Protein AF-A0A0F9R700-F1 (afdb_monomer_lite)

Organism: NCBI:txid412755

Radius of gyration: 11.17 Å; chains: 1; bounding box: 28×22×24 Å

Foldseek 3Di:
DDDQDPVLLVLCPVVDDPVLNVLVVVVVVDVCSPVVVVHPCPVVSVVSSVVVVVVVD

Sequence (57 aa):
MRQYQPNEYAILSARLTEQEMTCIEHCQVHSDCAADGECPLQERVTDIIAKESEVVG

Structure (mmCIF, N/CA/C/O backbone):
data_AF-A0A0F9R700-F1
#
_entry.id   AF-A0A0F9R700-F1
#
loop_
_atom_site.group_PDB
_atom_site.id
_atom_site.type_symbol
_atom_site.label_atom_id
_atom_site.label_alt_id
_atom_site.label_comp_id
_atom_site.label_asym_id
_atom_site.label_entity_id
_atom_s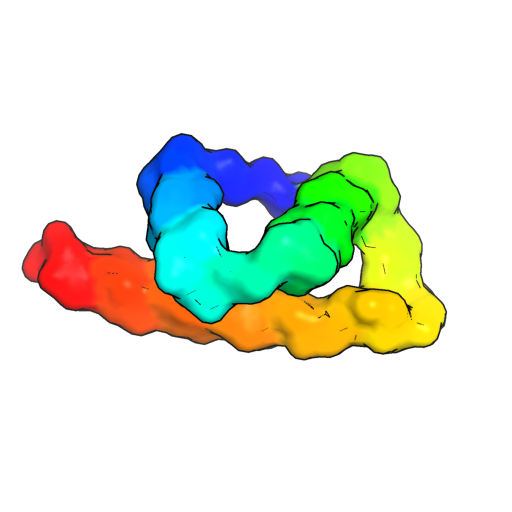ite.label_seq_id
_atom_site.pdbx_PDB_ins_code
_atom_site.Cartn_x
_atom_site.Cartn_y
_atom_site.Cartn_z
_atom_site.occupancy
_atom_site.B_iso_or_equiv
_atom_site.auth_seq_id
_atom_site.auth_comp_id
_atom_site.auth_asym_id
_atom_site.auth_atom_id
_atom_site.pdbx_PDB_model_num
ATOM 1 N N . MET A 1 1 ? 3.902 7.902 -13.904 1.00 60.12 1 MET A N 1
ATOM 2 C CA . MET A 1 1 ? 4.140 7.668 -12.463 1.00 60.12 1 MET A CA 1
ATOM 3 C C . MET A 1 1 ? 3.034 8.363 -11.686 1.00 60.12 1 MET A C 1
ATOM 5 O O . MET A 1 1 ? 2.793 9.537 -11.949 1.00 60.12 1 MET A O 1
ATOM 9 N N . ARG A 1 2 ? 2.305 7.644 -10.825 1.00 65.00 2 ARG A N 1
ATOM 10 C CA . ARG A 1 2 ? 1.210 8.210 -10.019 1.00 65.00 2 ARG A CA 1
ATOM 11 C C . ARG A 1 2 ? 1.776 8.618 -8.662 1.00 65.00 2 ARG A C 1
ATOM 13 O O . ARG A 1 2 ? 2.346 7.778 -7.980 1.00 65.00 2 ARG A O 1
ATOM 20 N N . GLN A 1 3 ? 1.647 9.890 -8.300 1.00 74.06 3 GLN A N 1
ATOM 21 C CA . GLN A 1 3 ? 1.949 10.345 -6.944 1.00 74.06 3 GLN A CA 1
ATOM 22 C C . GLN A 1 3 ? 0.683 10.229 -6.102 1.00 74.06 3 GLN A C 1
ATOM 24 O O . GLN A 1 3 ? -0.352 10.763 -6.498 1.00 74.06 3 GLN A O 1
ATOM 29 N N . TYR A 1 4 ? 0.768 9.529 -4.973 1.00 80.00 4 TYR A N 1
ATOM 30 C CA . TYR A 1 4 ? -0.326 9.480 -4.009 1.00 80.00 4 TYR A CA 1
ATOM 31 C C . TYR A 1 4 ? -0.382 10.801 -3.244 1.00 80.00 4 TYR A C 1
ATOM 33 O O . TYR A 1 4 ? 0.633 11.294 -2.745 1.00 80.00 4 TYR A O 1
ATOM 41 N N . GLN A 1 5 ? -1.570 11.387 -3.167 1.00 84.00 5 GL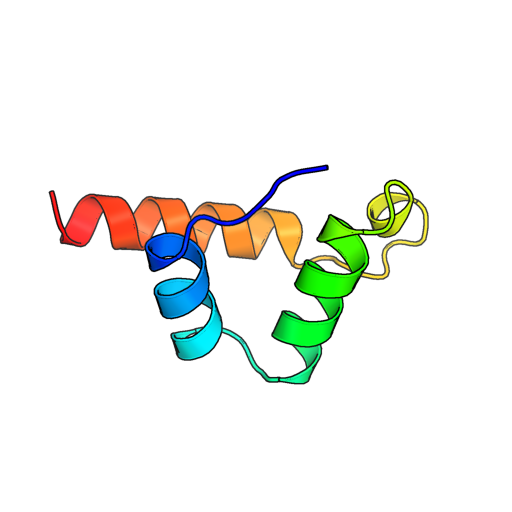N A N 1
ATOM 42 C CA . GLN A 1 5 ? -1.841 12.546 -2.330 1.00 84.00 5 GLN A CA 1
ATOM 43 C C . GLN A 1 5 ? -1.665 12.178 -0.843 1.00 84.00 5 GLN A C 1
ATOM 45 O O . GLN A 1 5 ? -1.795 11.008 -0.479 1.00 84.00 5 GLN A O 1
ATOM 50 N N . PRO A 1 6 ? -1.413 13.147 0.056 1.00 83.94 6 PRO A N 1
ATOM 51 C CA . PRO A 1 6 ? -1.194 12.863 1.478 1.00 83.94 6 PRO A CA 1
ATOM 52 C C . PRO A 1 6 ? -2.340 12.087 2.151 1.00 83.94 6 PRO A C 1
ATOM 54 O O . PRO A 1 6 ? -2.101 11.252 3.019 1.00 83.94 6 PRO A O 1
ATOM 57 N N . ASN A 1 7 ? -3.585 12.338 1.737 1.00 85.75 7 ASN A N 1
ATOM 58 C CA . ASN A 1 7 ? -4.768 11.611 2.200 1.00 85.75 7 ASN A CA 1
ATOM 59 C C . ASN A 1 7 ? -4.837 10.181 1.634 1.00 85.75 7 ASN A C 1
ATOM 61 O O . ASN A 1 7 ? -5.111 9.254 2.389 1.00 85.75 7 ASN A O 1
ATOM 65 N N . GLU A 1 8 ? -4.541 9.986 0.344 1.00 86.06 8 GLU A N 1
ATOM 66 C CA . GLU A 1 8 ? -4.426 8.653 -0.264 1.00 86.06 8 GLU A CA 1
ATOM 67 C C . GLU A 1 8 ? -3.327 7.847 0.445 1.00 86.06 8 GLU A C 1
ATOM 69 O O . GLU A 1 8 ? -3.550 6.705 0.826 1.00 86.06 8 GLU A O 1
ATOM 74 N N . TYR A 1 9 ? -2.171 8.459 0.717 1.00 86.31 9 TYR A N 1
ATOM 75 C CA . TYR A 1 9 ? -1.065 7.810 1.421 1.00 86.31 9 TYR A CA 1
ATOM 76 C C . TYR A 1 9 ? -1.441 7.385 2.846 1.00 86.31 9 TYR A C 1
ATOM 78 O O . TYR A 1 9 ? -1.090 6.288 3.266 1.00 86.31 9 TYR A O 1
ATOM 86 N N . ALA A 1 10 ? -2.184 8.216 3.582 1.00 87.56 10 ALA A N 1
ATOM 87 C CA . ALA A 1 10 ? -2.659 7.873 4.923 1.00 87.56 10 ALA A CA 1
ATOM 88 C C . ALA A 1 10 ? -3.655 6.699 4.917 1.00 87.56 10 ALA A C 1
ATOM 90 O O . ALA A 1 10 ? -3.625 5.851 5.806 1.00 87.56 10 ALA A O 1
ATOM 91 N N . ILE A 1 11 ? -4.523 6.626 3.904 1.00 89.06 11 ILE A N 1
ATOM 92 C CA . ILE A 1 11 ? -5.443 5.496 3.721 1.00 89.06 11 ILE A CA 1
ATOM 93 C C . ILE A 1 11 ? -4.650 4.226 3.399 1.00 89.06 11 ILE A C 1
ATOM 95 O O . ILE A 1 11 ? -4.890 3.169 3.983 1.00 89.06 11 ILE A O 1
ATOM 99 N N . LEU A 1 12 ? -3.688 4.325 2.483 1.00 87.88 12 LEU A N 1
ATOM 100 C CA . LEU A 1 12 ? -2.868 3.192 2.075 1.00 87.88 12 LEU A CA 1
ATOM 101 C C . LEU A 1 12 ? -2.003 2.682 3.224 1.00 87.88 12 LEU A C 1
ATOM 103 O O . LEU A 1 12 ? -2.002 1.481 3.465 1.00 87.88 12 LEU A O 1
ATOM 107 N N . SER A 1 13 ? -1.364 3.558 3.999 1.00 88.25 13 SER A N 1
ATOM 108 C CA . SER A 1 13 ? -0.543 3.151 5.146 1.00 88.25 13 SER A CA 1
ATOM 109 C C . SER A 1 13 ? -1.352 2.519 6.282 1.00 88.25 13 SER A C 1
ATOM 111 O O . SER A 1 13 ? -0.810 1.738 7.059 1.00 88.25 13 SER A O 1
ATOM 113 N N . ALA A 1 14 ? -2.656 2.802 6.365 1.00 88.88 14 ALA A N 1
ATOM 114 C CA . ALA A 1 14 ? -3.560 2.147 7.305 1.00 88.88 14 ALA A CA 1
ATOM 115 C C . ALA A 1 14 ? -4.061 0.771 6.821 1.00 88.88 14 ALA A C 1
ATOM 117 O O . ALA A 1 14 ? -4.495 -0.047 7.634 1.00 88.88 14 ALA A O 1
ATOM 118 N N . ARG A 1 15 ? -4.055 0.520 5.506 1.00 87.62 15 ARG A N 1
ATOM 119 C CA . ARG A 1 15 ? -4.657 -0.675 4.881 1.00 87.62 15 ARG A CA 1
ATOM 120 C C . ARG A 1 15 ? -3.635 -1.669 4.334 1.00 87.62 15 ARG A C 1
ATOM 122 O O . ARG A 1 15 ? -3.970 -2.841 4.176 1.00 87.62 15 ARG A O 1
ATOM 129 N N . LEU A 1 16 ? -2.433 -1.204 4.025 1.00 86.75 16 LEU A N 1
ATOM 130 C CA . LEU A 1 16 ? -1.342 -1.986 3.464 1.00 86.75 16 LEU A CA 1
ATOM 131 C C . LEU A 1 16 ? -0.311 -2.325 4.538 1.00 86.75 16 LEU A C 1
ATOM 133 O O . LEU A 1 16 ? -0.104 -1.589 5.500 1.00 86.75 16 LEU A O 1
ATOM 137 N N . THR A 1 17 ? 0.367 -3.448 4.345 1.00 88.31 17 THR A N 1
ATOM 138 C CA . THR A 1 17 ? 1.560 -3.799 5.119 1.00 88.31 17 THR A CA 1
ATOM 139 C C . THR A 1 17 ? 2.767 -2.958 4.696 1.00 88.31 17 THR A C 1
ATOM 141 O O . THR A 1 17 ? 2.798 -2.380 3.612 1.00 88.31 17 THR A O 1
ATOM 144 N N . GLU A 1 18 ? 3.812 -2.931 5.523 1.00 85.62 18 GLU A N 1
ATOM 145 C CA . GLU A 1 18 ? 5.051 -2.189 5.241 1.00 85.62 18 GLU A CA 1
ATOM 146 C C . GLU A 1 18 ? 5.739 -2.650 3.935 1.00 85.62 18 GLU A C 1
ATOM 148 O O . GLU A 1 18 ? 6.266 -1.838 3.173 1.00 85.62 18 GLU A O 1
ATOM 153 N N . GLN A 1 19 ? 5.656 -3.949 3.618 1.00 81.94 19 GLN A N 1
ATOM 154 C CA . GLN A 1 19 ? 6.122 -4.505 2.341 1.00 81.94 19 GLN A CA 1
ATOM 155 C C . GLN A 1 19 ? 5.284 -4.021 1.151 1.00 81.94 19 GLN A C 1
ATOM 157 O O . GLN A 1 19 ? 5.836 -3.659 0.113 1.00 81.94 19 GLN A O 1
ATOM 162 N N . GLU A 1 20 ? 3.959 -3.984 1.294 1.00 85.44 20 GLU A N 1
ATOM 163 C CA . GLU A 1 20 ? 3.056 -3.477 0.256 1.00 85.44 20 GLU A CA 1
ATOM 164 C C . GLU A 1 20 ? 3.247 -1.965 0.038 1.00 85.44 20 GLU A C 1
ATOM 166 O O . GLU A 1 20 ? 3.262 -1.518 -1.109 1.00 85.44 20 GLU A O 1
ATOM 171 N N . MET A 1 21 ? 3.475 -1.198 1.111 1.00 86.19 21 MET A N 1
ATOM 172 C CA . MET A 1 21 ? 3.835 0.225 1.055 1.00 86.19 21 MET A CA 1
ATOM 173 C C . MET A 1 21 ? 5.144 0.443 0.293 1.00 86.19 21 MET A C 1
ATOM 175 O O . MET A 1 21 ? 5.184 1.213 -0.664 1.00 86.19 21 MET A O 1
ATOM 179 N N . THR A 1 22 ? 6.184 -0.319 0.635 1.00 84.75 22 THR A N 1
ATOM 180 C CA . THR A 1 22 ? 7.477 -0.263 -0.062 1.00 84.75 22 THR A CA 1
ATOM 181 C C . THR A 1 22 ? 7.318 -0.567 -1.558 1.00 84.75 22 THR A C 1
ATOM 183 O O . THR A 1 22 ? 7.937 0.086 -2.396 1.00 84.75 22 THR A O 1
ATOM 186 N N . CYS A 1 23 ? 6.446 -1.517 -1.916 1.00 82.00 23 CYS A N 1
ATOM 187 C CA . CYS A 1 23 ? 6.158 -1.867 -3.308 1.00 82.00 23 CYS A CA 1
ATOM 188 C C . CYS A 1 23 ? 5.515 -0.706 -4.080 1.00 82.00 23 CYS A C 1
ATOM 190 O O . CYS A 1 23 ? 5.964 -0.360 -5.172 1.00 82.00 23 CYS A O 1
ATOM 192 N N . ILE A 1 24 ? 4.491 -0.058 -3.516 1.00 81.88 24 ILE A N 1
ATOM 193 C CA . ILE A 1 24 ? 3.802 1.049 -4.196 1.00 81.88 24 ILE A CA 1
ATOM 194 C C . ILE A 1 24 ? 4.667 2.312 -4.280 1.00 81.88 24 ILE A C 1
ATOM 196 O O . ILE A 1 24 ? 4.557 3.046 -5.262 1.00 81.88 24 ILE A O 1
ATOM 200 N N . GLU A 1 25 ? 5.547 2.545 -3.301 1.00 81.81 25 GLU A N 1
ATOM 201 C CA . GLU A 1 25 ? 6.530 3.634 -3.312 1.00 81.81 25 GLU A CA 1
ATOM 202 C C . GLU A 1 25 ? 7.622 3.372 -4.354 1.00 81.81 25 GLU A C 1
ATOM 204 O O . GLU A 1 25 ? 7.977 4.262 -5.129 1.00 81.81 25 GLU A O 1
ATOM 209 N N . HIS A 1 26 ? 8.089 2.127 -4.460 1.00 81.06 26 HIS A N 1
ATOM 210 C CA . HIS A 1 26 ? 8.988 1.711 -5.531 1.00 81.06 26 HIS A CA 1
ATOM 211 C C . HIS A 1 26 ? 8.328 1.905 -6.908 1.00 81.06 26 HIS A C 1
ATOM 213 O O . HIS A 1 26 ? 8.929 2.516 -7.793 1.00 81.06 26 HIS A O 1
ATOM 219 N N . CYS A 1 27 ? 7.053 1.529 -7.070 1.00 77.31 27 CYS A N 1
ATOM 220 C CA . CYS A 1 27 ? 6.288 1.782 -8.297 1.00 77.31 27 CYS A CA 1
ATOM 221 C C . CYS A 1 27 ? 6.022 3.265 -8.593 1.00 77.31 27 CYS A C 1
ATOM 223 O O . CYS A 1 27 ? 5.754 3.636 -9.739 1.00 77.31 27 CYS A O 1
ATOM 225 N N . GLN A 1 28 ? 6.033 4.125 -7.575 1.00 76.12 28 GLN A N 1
ATOM 226 C CA . GLN A 1 28 ? 5.886 5.567 -7.757 1.00 76.12 28 GLN A CA 1
ATOM 227 C C . GLN A 1 28 ? 7.140 6.168 -8.406 1.00 76.12 28 GLN A C 1
ATOM 229 O O . GLN A 1 28 ? 7.023 7.115 -9.185 1.00 76.12 28 GLN A O 1
ATOM 234 N N . VAL A 1 29 ? 8.317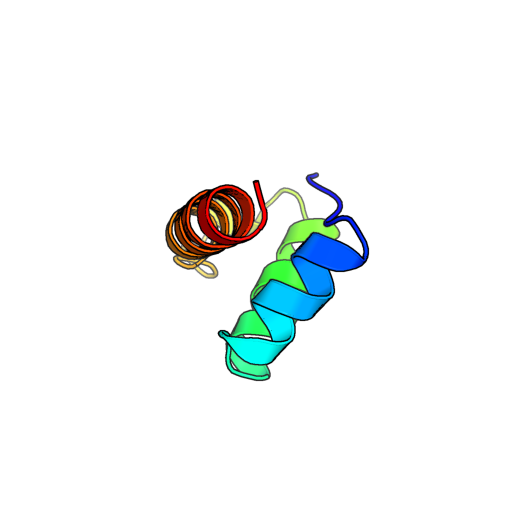 5.607 -8.119 1.00 76.94 29 VAL A N 1
ATOM 235 C CA . VAL A 1 29 ? 9.613 6.060 -8.648 1.00 76.94 29 VAL A CA 1
ATOM 236 C C . VAL A 1 29 ? 9.987 5.337 -9.948 1.00 76.94 29 VAL A C 1
ATOM 238 O O . VAL A 1 29 ? 10.547 5.952 -10.856 1.00 76.94 29 VAL A O 1
ATOM 241 N N . HIS A 1 30 ? 9.646 4.054 -10.076 1.00 78.19 30 HIS A N 1
ATOM 242 C CA . HIS A 1 30 ? 10.020 3.213 -11.211 1.00 78.19 30 HIS A CA 1
ATOM 243 C C . HIS A 1 30 ? 8.812 2.923 -12.110 1.00 78.19 30 HIS A C 1
ATOM 245 O O . HIS A 1 30 ? 7.825 2.322 -11.693 1.00 78.19 30 HIS A O 1
ATOM 251 N N . SER A 1 31 ? 8.899 3.321 -13.386 1.00 64.06 31 SER A N 1
ATOM 252 C CA . SER A 1 31 ? 7.821 3.103 -14.368 1.00 64.06 31 SER A CA 1
ATOM 253 C C . SER A 1 31 ? 7.644 1.634 -14.772 1.00 64.06 31 SER A C 1
ATOM 255 O O . SER A 1 31 ? 6.623 1.299 -15.368 1.00 64.06 31 SER A O 1
ATOM 257 N N . ASP A 1 32 ? 8.619 0.782 -14.452 1.00 65.06 32 ASP A N 1
ATOM 258 C CA . ASP A 1 32 ? 8.681 -0.626 -14.863 1.00 65.06 32 ASP A CA 1
ATOM 259 C C . ASP A 1 32 ? 8.024 -1.582 -13.857 1.00 65.06 32 ASP A C 1
ATOM 261 O O . ASP A 1 32 ? 8.045 -2.793 -14.018 1.00 65.06 32 ASP A O 1
ATOM 265 N N . CYS A 1 33 ? 7.376 -1.051 -12.820 1.00 66.62 33 CYS A N 1
ATOM 266 C CA . CYS A 1 33 ? 6.825 -1.854 -11.726 1.00 66.62 33 CYS A CA 1
ATOM 267 C C . CYS A 1 33 ? 5.749 -2.878 -12.151 1.00 66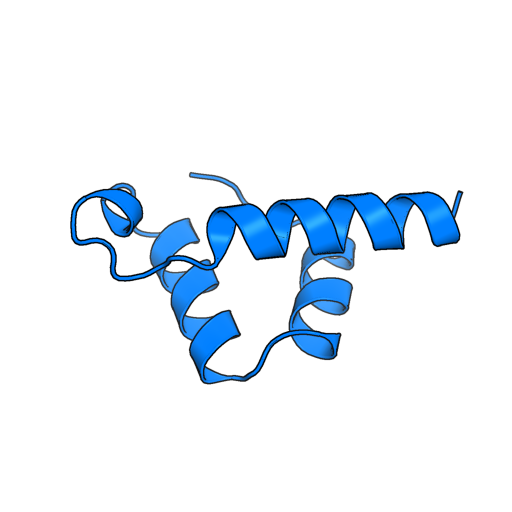.62 33 CYS A C 1
ATOM 269 O O . CYS A 1 33 ? 5.441 -3.812 -11.413 1.00 66.62 33 CYS A O 1
ATOM 271 N N . ALA A 1 34 ? 5.152 -2.685 -13.331 1.00 57.38 34 ALA A N 1
ATOM 272 C CA . ALA A 1 34 ? 4.182 -3.606 -13.920 1.00 57.38 34 ALA A CA 1
ATOM 273 C C . ALA A 1 3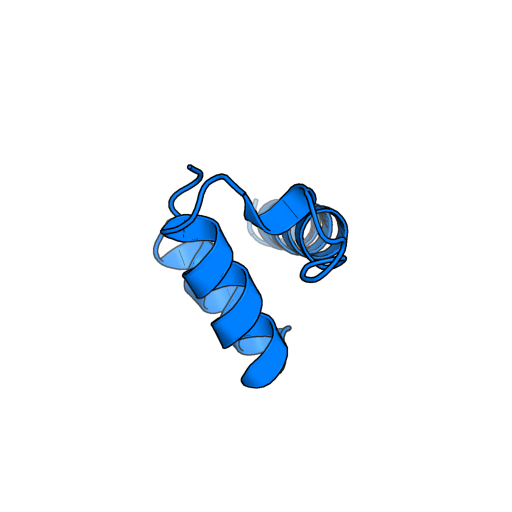4 ? 4.821 -4.649 -14.859 1.00 57.38 34 ALA A C 1
ATOM 275 O O . ALA A 1 34 ? 4.148 -5.613 -15.217 1.00 57.38 34 ALA A O 1
ATOM 276 N N . ALA A 1 35 ? 6.079 -4.462 -15.273 1.00 57.38 35 ALA A N 1
ATOM 277 C CA . ALA A 1 35 ? 6.720 -5.272 -16.308 1.00 57.38 35 ALA A CA 1
ATOM 278 C C . ALA A 1 35 ? 7.150 -6.662 -15.808 1.00 57.38 35 ALA A C 1
ATOM 280 O O . ALA A 1 35 ? 7.066 -7.624 -16.567 1.00 57.38 35 ALA A O 1
ATOM 281 N N . ASP A 1 36 ? 7.491 -6.786 -14.522 1.00 56.47 36 ASP A N 1
ATOM 282 C CA . ASP A 1 36 ? 7.934 -8.048 -13.904 1.00 56.47 36 ASP A CA 1
ATOM 283 C C . ASP A 1 36 ? 6.886 -8.700 -12.978 1.00 56.47 36 ASP A C 1
ATOM 285 O O . ASP A 1 36 ? 7.141 -9.721 -12.343 1.00 56.47 36 ASP A O 1
ATOM 289 N N . GLY A 1 37 ? 5.674 -8.139 -12.882 1.00 54.34 37 GLY A N 1
ATOM 290 C CA . GLY A 1 37 ? 4.628 -8.665 -11.993 1.00 54.34 37 GLY A CA 1
ATOM 291 C C . GLY A 1 37 ? 4.912 -8.484 -10.492 1.00 54.34 37 GLY A C 1
ATOM 292 O O . GLY A 1 37 ? 4.176 -9.023 -9.667 1.00 54.34 37 GLY A O 1
ATOM 293 N N . GLU A 1 38 ? 5.937 -7.707 -10.126 1.00 56.47 38 GLU A N 1
ATOM 294 C CA . GLU A 1 38 ? 6.371 -7.512 -8.735 1.00 56.47 38 GLU A CA 1
ATOM 295 C C . GLU A 1 38 ? 5.379 -6.717 -7.876 1.00 56.47 38 GLU A C 1
ATOM 297 O O . GLU A 1 38 ? 5.387 -6.862 -6.655 1.00 56.47 38 GLU A O 1
ATOM 302 N N . CYS A 1 39 ? 4.477 -5.931 -8.477 1.00 63.25 39 CYS A N 1
ATOM 303 C CA . CYS A 1 39 ? 3.474 -5.188 -7.715 1.00 63.25 39 CYS A CA 1
ATOM 304 C C . CYS A 1 39 ? 2.033 -5.464 -8.175 1.00 63.25 39 CYS A C 1
ATOM 306 O O . CYS A 1 39 ? 1.391 -4.597 -8.777 1.00 63.25 39 CYS A O 1
ATOM 308 N N . PRO A 1 40 ? 1.446 -6.624 -7.805 1.00 65.38 40 PRO A N 1
ATOM 309 C CA . PRO A 1 40 ? 0.024 -6.933 -8.029 1.00 65.38 40 PRO A CA 1
ATOM 310 C C . PRO A 1 40 ? -0.930 -6.025 -7.222 1.00 65.38 40 PRO A C 1
ATOM 312 O O . PRO A 1 40 ? -2.141 -6.231 -7.181 1.00 65.38 40 PRO A O 1
ATOM 315 N N . LEU A 1 41 ? -0.383 -5.020 -6.538 1.00 75.38 41 LEU A N 1
ATOM 316 C CA . LEU A 1 41 ? -1.075 -4.154 -5.601 1.00 75.38 41 LEU A CA 1
ATOM 317 C C . LEU A 1 41 ? -1.675 -2.920 -6.262 1.00 75.38 41 LEU A C 1
ATOM 319 O O . LEU A 1 41 ? -2.547 -2.327 -5.647 1.00 75.38 41 LEU A O 1
ATOM 323 N N . GLN A 1 42 ? -1.283 -2.533 -7.483 1.00 70.88 42 GLN A N 1
ATOM 324 C CA . GLN A 1 42 ? -1.830 -1.318 -8.114 1.00 70.88 42 GLN A CA 1
ATOM 325 C C . GLN A 1 42 ? -3.358 -1.349 -8.250 1.00 70.88 42 GLN A C 1
ATOM 327 O O . GLN A 1 42 ? -4.024 -0.343 -7.992 1.00 70.88 42 GLN A O 1
ATOM 332 N N . GLU A 1 43 ? -3.920 -2.504 -8.611 1.00 75.81 43 GLU A N 1
ATOM 333 C CA . GLU A 1 43 ? -5.370 -2.666 -8.726 1.00 75.81 43 GLU A CA 1
ATOM 334 C C . GLU A 1 43 ? -6.040 -2.602 -7.341 1.00 75.81 43 GLU A C 1
ATOM 336 O O . GLU A 1 43 ? -6.981 -1.836 -7.142 1.00 75.81 43 GLU A O 1
ATOM 341 N N . ARG A 1 44 ? -5.470 -3.289 -6.335 1.00 83.12 44 ARG A N 1
ATOM 342 C CA . ARG A 1 44 ? -5.937 -3.236 -4.933 1.00 83.12 44 ARG A CA 1
ATOM 343 C C . ARG A 1 44 ? -5.843 -1.833 -4.324 1.00 83.12 44 ARG A C 1
ATOM 345 O O . ARG A 1 44 ? -6.757 -1.413 -3.630 1.00 83.12 44 ARG A O 1
ATOM 352 N N . VAL A 1 45 ? -4.759 -1.107 -4.579 1.00 82.81 45 VAL A N 1
ATOM 353 C CA . VAL A 1 45 ? -4.506 0.269 -4.119 1.00 82.81 45 VAL A CA 1
ATOM 354 C C . VAL A 1 45 ? -5.545 1.220 -4.691 1.00 82.81 45 VAL A C 1
ATOM 356 O O . VAL A 1 45 ? -6.097 2.042 -3.965 1.00 82.81 45 VAL A O 1
ATOM 359 N N . THR A 1 46 ? -5.841 1.077 -5.983 1.00 80.69 46 THR A N 1
ATOM 360 C CA . THR A 1 46 ? -6.858 1.889 -6.654 1.00 80.69 46 THR A CA 1
ATOM 361 C C . THR A 1 46 ? -8.241 1.634 -6.051 1.00 80.69 46 THR A C 1
ATOM 363 O O . THR A 1 46 ? -8.968 2.588 -5.786 1.00 80.69 46 THR A O 1
ATOM 366 N N . ASP A 1 47 ? -8.573 0.372 -5.766 1.00 85.56 47 ASP A N 1
ATOM 367 C CA . ASP A 1 47 ? -9.840 -0.019 -5.139 1.00 85.56 47 ASP A CA 1
ATOM 368 C C . ASP A 1 47 ? -9.959 0.478 -3.684 1.00 85.56 47 ASP A C 1
ATOM 370 O O . ASP A 1 47 ? -11.006 0.988 -3.286 1.00 85.56 47 ASP A O 1
ATOM 374 N N . ILE A 1 48 ? -8.870 0.413 -2.906 1.00 85.50 48 ILE A N 1
ATOM 375 C CA . ILE A 1 48 ? -8.798 0.947 -1.535 1.00 85.50 48 ILE A CA 1
ATOM 376 C C . ILE A 1 48 ? -9.045 2.460 -1.531 1.00 85.50 48 ILE A C 1
ATOM 378 O O . ILE A 1 48 ? -9.886 2.940 -0.774 1.00 85.50 48 ILE A O 1
ATOM 382 N N . ILE A 1 49 ? -8.347 3.213 -2.388 1.00 84.62 49 ILE A N 1
ATOM 383 C CA . ILE A 1 49 ? -8.516 4.670 -2.477 1.00 84.62 49 ILE A CA 1
ATOM 384 C C . ILE A 1 49 ? -9.945 5.022 -2.895 1.00 84.62 49 ILE A C 1
ATOM 386 O O . ILE A 1 49 ? -10.537 5.935 -2.318 1.00 84.62 49 ILE A O 1
ATOM 390 N N . ALA A 1 50 ? -10.497 4.313 -3.885 1.00 83.94 50 ALA A N 1
ATOM 391 C CA . ALA A 1 50 ? -11.842 4.561 -4.392 1.00 83.94 50 ALA A CA 1
ATOM 392 C C . ALA A 1 50 ? -12.908 4.324 -3.312 1.00 83.94 50 ALA A C 1
ATOM 394 O O . ALA A 1 50 ? -13.729 5.205 -3.066 1.00 83.94 50 ALA A O 1
ATOM 395 N N . LYS A 1 51 ? -12.855 3.179 -2.618 1.00 82.75 51 LYS A N 1
ATOM 396 C CA . LYS A 1 51 ? -13.812 2.840 -1.553 1.00 82.75 51 LYS A CA 1
ATOM 397 C C . LYS A 1 51 ? -13.738 3.796 -0.373 1.00 82.75 51 LYS A C 1
ATOM 399 O O . LYS A 1 51 ? -14.765 4.252 0.111 1.00 82.75 51 LYS A O 1
ATOM 404 N N . GLU A 1 52 ? -12.536 4.117 0.090 1.00 79.19 52 GLU A N 1
ATOM 405 C CA . GLU A 1 52 ? -12.375 4.951 1.284 1.00 79.19 52 GLU A CA 1
ATOM 406 C C . GLU A 1 52 ? -12.634 6.436 0.979 1.00 79.19 52 GLU A C 1
ATOM 408 O O . GLU A 1 52 ? -13.092 7.162 1.856 1.00 79.19 52 GLU A O 1
ATOM 413 N N . SER A 1 53 ? -12.431 6.887 -0.266 1.00 68.50 53 SER A N 1
ATOM 414 C CA . SER A 1 53 ? -12.841 8.236 -0.691 1.00 68.50 53 SER A CA 1
ATOM 415 C C . SER A 1 53 ? -14.361 8.394 -0.757 1.00 68.50 53 SER A C 1
ATOM 417 O O . SER A 1 53 ? -14.860 9.486 -0.506 1.00 68.50 53 SER A O 1
ATOM 419 N N . GLU A 1 54 ? -15.103 7.326 -1.060 1.00 64.62 54 GLU A N 1
ATOM 420 C CA . GLU A 1 54 ? -16.573 7.343 -1.068 1.00 64.62 54 GLU A CA 1
ATOM 421 C C . GLU A 1 54 ? -17.159 7.395 0.357 1.00 64.62 54 GLU A C 1
ATOM 423 O O . GLU A 1 54 ? -18.212 7.983 0.578 1.00 64.62 54 GLU A O 1
ATOM 428 N N . VAL A 1 55 ? -16.448 6.848 1.349 1.00 58.22 55 VAL A N 1
ATOM 429 C CA . VAL A 1 55 ? -16.859 6.849 2.769 1.00 58.22 55 VAL A CA 1
ATOM 430 C C . VAL A 1 55 ? -16.670 8.217 3.445 1.00 58.22 55 VAL A C 1
ATOM 432 O O . VAL A 1 55 ? -17.305 8.494 4.462 1.00 58.22 55 VAL A O 1
ATOM 435 N N . VAL A 1 56 ? -15.815 9.083 2.893 1.00 53.19 56 VAL A N 1
ATOM 436 C CA . VAL A 1 56 ? -15.526 10.434 3.420 1.00 53.19 56 VAL A CA 1
ATOM 437 C C . VAL A 1 56 ? -16.261 11.536 2.622 1.00 53.19 56 VAL A C 1
ATOM 439 O O . VAL A 1 56 ? -16.063 12.721 2.891 1.00 53.19 56 VAL A O 1
ATOM 442 N N . GLY A 1 57 ? -17.106 11.155 1.652 1.00 43.94 57 GLY A N 1
ATOM 443 C CA . GLY A 1 57 ? -17.888 12.054 0.786 1.00 43.94 57 GLY A CA 1
ATOM 444 C C . GLY A 1 57 ? -19.188 12.572 1.390 1.00 43.94 57 GLY A C 1
ATOM 445 O O . GLY A 1 57 ? -19.881 11.797 2.085 1.00 43.94 57 GLY A O 1
#

Secondary structure (DSSP, 8-state):
-PPPPHHHHHHHHHHS-HHHHHHHHHHHH-TTTTTSS--THHHHHHHHHHHHHHHT-

pLDDT: mean 76.03, std 11.58, range [43.94, 89.06]

=== Feature glossary ===
A reading guide for the features in this record.

Start from the sequence.

  · This is the polypeptide sequence — one letter per residue, N-terminus first. Length ranges from a few dozen residues for small domains to over a thousand for large multi-domain proteins.

Fold it, and you get atomic coordinates and the backbone conformation that goes with them.

  · Structure coordinates are given as an mmCIF _atom_site loop: one row per atom with element, residue name, chain id, sequence number, and x/y/z position in Å. Only the four main-chain atoms per residue are included here; side chains are omitted to keep the record compact.

  · Backbone dihedral angles. Every residue except chain termini has a φ (preceding-C → N → Cα → C) and a ψ (N → Cα → C → next-N). They are reported in degrees following the IUPAC sign convention. Secondary structure is essentially a statement about which (φ, ψ) basin each residue occupies.

  · The SS8 string is DSSP's per-residue secondary-structure call. α-helix (H) means an i→i+4 H-bond ladder; β-strand (E) means the residue participates in a β-sheet; 3₁₀ (G) and π (I) are tighter and wider helices; T/S are turns/bends; '-' is loop.

  · SS3 is a coarse helix/strand/coil call (letters a/b/c) made by the P-SEA algorithm from inter-Cα distances and dihedrals. It is less detailed than DSSP but needs only Cα positions.

Summarize the fold with a handful of shape descriptors and a per-residue structural alphabet.

  · Radius of gyration (Rg) is the root-mean-square distance of Cα atoms from their centroid — a single number for overall size and compactness. A globular domain of N residues has Rg ≈ 2.2·N^0.38 Å; an extended or disordered chain has a much larger Rg. The Cα contact count is the number of residue pairs whose Cα atoms are within 8 Å and are more than four positions apart in sequence — a standard proxy for tertiary packing density. The bounding box is the smallest axis-aligned box enclosing all Cα atoms.

  · The Foldseek 3Di string encodes local tertiary geometry as a 20-letter alphabet — one character per residue — derived from the relative positions of nearby Cα atoms. Unlike the amino-acid sequence, 3Di is a direct function of the 3D structure, so two proteins with the same fold have similar 3Di strings even at low sequence identity.

  · Solvent-accessible surface area (SASA) is the area in Å² traced out by the centre of a 1.4 Å probe sphere (a water molecule) rolled over the protein's van der Waals surface (Shrake–Rupley / Lee–Richards construction). Buried residues have near-zero SASA; fully exposed residues can exceed 200 Å². The total SASA scales roughly with the number of surface residues.

Ask how reliable the model is.

  · pLDDT (predicted Local Distance Difference Test) is AlphaFold's per-residue confidence score, ranging from 0 to 100. Values above 90 indicate high confidence (typically well-packed cores); 70–90 is confident; 50–70 low confidence; below 50 usually means the region is disordered or the prediction is unreliable there. AlphaFold stores pLDDT in the mmCIF B-factor column.

  · B-factor (Debye–Waller factor) reflects atomic displacement in the crystal lattice. It is an experimental observable (units Å²), not a prediction; low values mean the atom is pinned down, high values mean it moves or is heterogeneous across the crystal.

  · Predicted Aligned Error (PAE) is an AlphaFold confidence matrix: entry (i, j) is the expected error in the position of residue j, in ångströms, when the prediction is superimposed on the true structure at residue i. Low PAE within a block of residues means that block is internally rigid and well-predicted; high PAE between two blocks means their relative placement is uncertain even if each block individually is confident.

Place it in context: what it resembles, what it is annotated as, and how it looks.

  · Nearest PDB neighbors are the top structural matches found by Foldseek when searching this structure against the entire Protein Data Bank. Each hit reports a TM-score (0 to 1; >0.5 almost always implies the same fold) and an E-value. These are *structural* homologs — they may share no detectable sequence similarity.

  · Functional annotations link the protein to curated databases. InterPro entries identify conserved domains and families by matching the sequence against member-database signatures (Pfam, PROSITE, CDD, …). Gene Ontology (GO) terms describe molecular function, biological process, and cellular component in a controlled vocabulary. CATH places the structure in a hierarchical fold classification (Class/Architecture/Topology/Homologous-superfamily). The organism is the source species.

  · Three diagnostic plots accompany the record. The Cα contact map visualizes the tertiary structure as a 2D adjacency matrix (8 Å cutoff, sequence-local contacts suppressed). The Ramachandran plot shows the distribution of backbone (φ, ψ) torsions, with points in the α and β basins reflecting secondary structure content. The PAE plot shows AlphaFold's inter-residue confidence as a color matrix.

  · Six rendered views show the 3D structure from th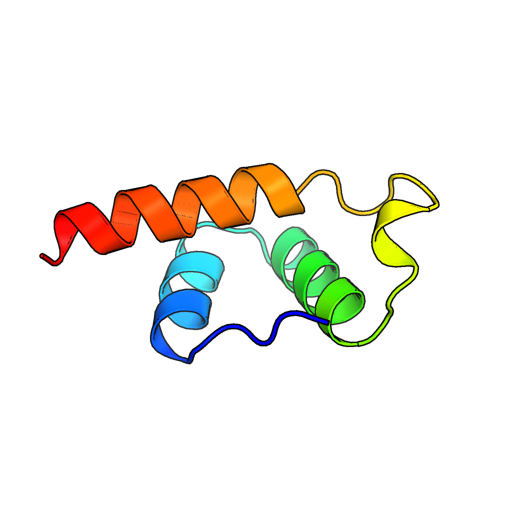e faces of a cube — i.e. along ±x, ±y, ±z. Rendering representation is drawn randomly per protein from cartoon (secondary-structure ribbons), sticks (backbone bonds), or molecular surface; coloring is either N→C rainbow (blue at the N-terminus through red at the C-terminus) or one color per chain.